Protein AF-A0A1V5WV24-F1 (afdb_monomer)

Structure (mmCIF, N/CA/C/O backbone):
data_AF-A0A1V5WV24-F1
#
_entry.id   AF-A0A1V5WV24-F1
#
loop_
_atom_site.group_PDB
_atom_site.id
_atom_site.type_symbol
_atom_site.label_atom_id
_atom_site.label_alt_id
_atom_site.label_comp_id
_atom_site.label_asym_id
_atom_site.label_entity_id
_atom_site.label_seq_id
_atom_site.pdbx_PDB_ins_code
_atom_site.Cartn_x
_atom_site.Cartn_y
_atom_site.Cartn_z
_atom_site.occupancy
_atom_site.B_iso_or_equiv
_atom_site.auth_seq_id
_atom_site.auth_comp_id
_atom_site.auth_asym_id
_atom_site.auth_atom_id
_atom_site.pdbx_PDB_model_num
ATOM 1 N N . MET A 1 1 ? -6.520 -1.311 -8.493 1.00 73.81 1 MET A N 1
ATOM 2 C CA . MET A 1 1 ? -5.313 -1.966 -7.952 1.00 73.81 1 MET A CA 1
ATOM 3 C C . MET A 1 1 ? -4.648 -2.771 -9.056 1.00 73.81 1 MET A C 1
ATOM 5 O O . MET A 1 1 ? -5.365 -3.355 -9.856 1.00 73.81 1 MET A O 1
ATOM 9 N N . ASP A 1 2 ? -3.317 -2.786 -9.113 1.00 81.38 2 ASP A N 1
ATOM 10 C CA . ASP A 1 2 ? -2.554 -3.627 -10.044 1.00 81.38 2 ASP A CA 1
ATOM 11 C C . ASP A 1 2 ? -2.752 -5.129 -9.718 1.00 81.38 2 ASP A C 1
ATOM 13 O O . ASP A 1 2 ? -2.561 -5.506 -8.555 1.00 81.38 2 ASP A O 1
ATOM 17 N N . PRO A 1 3 ? -3.123 -5.995 -10.687 1.00 83.94 3 PRO A N 1
ATOM 18 C CA . PRO A 1 3 ? -3.357 -7.423 -10.439 1.00 83.94 3 PRO A CA 1
ATOM 19 C C . PRO A 1 3 ? -2.157 -8.149 -9.819 1.00 83.94 3 PRO A C 1
ATOM 21 O O . PRO A 1 3 ? -2.330 -9.002 -8.951 1.00 83.94 3 PRO A O 1
ATOM 24 N N . ARG A 1 4 ? -0.931 -7.754 -10.184 1.00 87.81 4 ARG A N 1
ATOM 25 C CA . ARG A 1 4 ? 0.308 -8.350 -9.656 1.00 87.81 4 ARG A CA 1
ATOM 26 C C . ARG A 1 4 ? 0.427 -8.098 -8.155 1.00 87.81 4 ARG A C 1
ATOM 28 O O . ARG A 1 4 ? 0.793 -8.983 -7.381 1.00 87.81 4 ARG A O 1
ATOM 35 N N . VAL A 1 5 ? 0.070 -6.884 -7.736 1.00 86.81 5 VAL A N 1
ATOM 36 C CA . VAL A 1 5 ? 0.060 -6.469 -6.328 1.00 86.81 5 VAL A CA 1
ATOM 37 C C . VAL A 1 5 ? -1.070 -7.158 -5.567 1.00 86.81 5 VAL A C 1
ATOM 39 O O . VAL A 1 5 ? -0.853 -7.608 -4.442 1.00 86.81 5 VAL A O 1
ATOM 42 N N . GLN A 1 6 ? -2.245 -7.301 -6.185 1.00 85.81 6 GLN A N 1
ATOM 43 C CA . GLN A 1 6 ? -3.376 -8.029 -5.610 1.00 85.81 6 GLN A CA 1
ATOM 44 C C . GLN A 1 6 ? -3.018 -9.481 -5.284 1.00 85.81 6 GLN A C 1
ATOM 46 O O . GLN A 1 6 ? -3.218 -9.930 -4.155 1.00 85.81 6 GLN A O 1
ATOM 51 N N . GLU A 1 7 ? -2.454 -10.206 -6.250 1.00 86.62 7 GLU A N 1
ATOM 52 C CA . GLU A 1 7 ? -2.023 -11.592 -6.062 1.00 86.62 7 GLU A CA 1
ATOM 53 C C . GLU A 1 7 ? -0.943 -11.714 -4.985 1.00 86.62 7 GLU A C 1
ATOM 55 O O . GLU A 1 7 ? -1.017 -12.587 -4.115 1.00 86.62 7 GLU A O 1
ATOM 60 N N . GLY A 1 8 ? 0.046 -10.815 -5.006 1.00 86.31 8 GLY A N 1
ATOM 61 C CA . GLY A 1 8 ? 1.086 -10.761 -3.984 1.00 86.31 8 GLY A CA 1
ATOM 62 C C . GLY A 1 8 ? 0.508 -10.555 -2.582 1.00 86.31 8 GLY A C 1
ATOM 63 O O . GLY A 1 8 ? 0.923 -11.222 -1.632 1.00 86.31 8 GLY A O 1
ATOM 64 N N . LEU A 1 9 ? -0.477 -9.667 -2.444 1.00 86.31 9 LEU A N 1
ATOM 65 C CA . LEU A 1 9 ? -1.094 -9.361 -1.159 1.00 86.31 9 LEU A CA 1
ATOM 66 C C . LEU A 1 9 ? -1.934 -10.527 -0.626 1.00 86.31 9 LEU A C 1
ATOM 68 O O . LEU A 1 9 ? -1.894 -10.816 0.573 1.00 86.31 9 LEU A O 1
ATOM 72 N N . ILE A 1 10 ? -2.652 -11.234 -1.502 1.00 84.94 10 ILE A N 1
ATOM 73 C CA . ILE A 1 10 ? -3.373 -12.459 -1.133 1.00 84.94 10 ILE A CA 1
ATOM 74 C C . ILE A 1 10 ? -2.384 -13.475 -0.551 1.00 84.94 10 ILE A C 1
ATOM 76 O O . ILE A 1 10 ? -2.589 -13.956 0.564 1.00 84.94 10 ILE A O 1
ATOM 80 N N . LYS A 1 11 ? -1.258 -13.721 -1.234 1.00 85.81 11 LYS A N 1
ATOM 81 C CA . LYS A 1 11 ? -0.208 -14.636 -0.748 1.00 85.81 11 LYS A CA 1
ATOM 82 C C . LYS A 1 11 ? 0.375 -14.183 0.596 1.00 85.81 11 LYS A C 1
ATOM 84 O O . LYS A 1 11 ? 0.546 -14.998 1.504 1.00 85.81 11 LYS A O 1
ATOM 89 N N . LEU A 1 12 ? 0.657 -12.886 0.753 1.00 83.88 12 LEU A N 1
ATOM 90 C CA . LEU A 1 12 ? 1.189 -12.324 1.999 1.00 83.88 12 LEU A CA 1
ATOM 91 C C . LEU A 1 12 ? 0.224 -12.526 3.174 1.00 83.88 12 LEU A C 1
ATOM 93 O O . LEU A 1 12 ? 0.644 -12.892 4.271 1.00 83.88 12 LEU A O 1
ATOM 97 N N . THR A 1 13 ? -1.062 -12.274 2.951 1.00 80.88 13 THR A N 1
ATOM 98 C CA . THR A 1 13 ? -2.075 -12.271 4.015 1.00 80.88 13 THR A CA 1
ATOM 99 C C . THR A 1 13 ? -2.528 -13.675 4.388 1.00 80.88 13 THR A C 1
ATOM 101 O O . THR A 1 13 ? -2.748 -13.938 5.569 1.00 80.88 13 THR A O 1
ATOM 104 N N . GLN A 1 14 ? -2.528 -14.609 3.433 1.00 79.38 14 GLN A N 1
ATOM 105 C CA . GLN A 1 14 ? -2.613 -16.045 3.708 1.00 79.38 14 GLN A CA 1
ATOM 106 C C . GLN A 1 14 ? -1.440 -16.514 4.577 1.00 79.38 14 GLN A C 1
ATOM 108 O O . GLN A 1 14 ? -1.654 -17.136 5.614 1.00 79.38 14 GLN A O 1
ATOM 113 N N . LYS A 1 15 ? -0.197 -16.152 4.219 1.00 79.50 15 LYS A N 1
ATOM 114 C CA . LYS A 1 15 ? 1.000 -16.526 4.995 1.00 79.50 15 LYS A CA 1
ATOM 115 C C . LYS A 1 15 ? 0.982 -15.973 6.425 1.00 79.50 15 LYS A C 1
ATOM 117 O O . LYS A 1 15 ? 1.496 -16.617 7.333 1.00 79.50 15 LYS A O 1
ATOM 122 N N . LYS A 1 16 ? 0.422 -14.777 6.623 1.00 76.12 16 LYS A N 1
ATOM 123 C CA . LYS A 1 16 ? 0.315 -14.117 7.935 1.00 76.12 16 LYS A CA 1
ATOM 124 C C . LYS A 1 16 ? -0.967 -14.463 8.707 1.00 76.12 16 LYS A C 1
ATOM 126 O O . LYS A 1 16 ? -1.138 -13.950 9.807 1.00 76.12 16 LYS A O 1
ATOM 131 N N . ASN A 1 17 ? -1.837 -15.312 8.153 1.00 71.50 17 ASN A N 1
ATOM 132 C CA . ASN A 1 17 ? -3.134 -15.691 8.721 1.00 71.50 17 ASN A CA 1
ATOM 133 C C . ASN A 1 17 ? -4.023 -14.493 9.117 1.00 71.50 17 ASN A C 1
ATOM 135 O O . ASN A 1 17 ? -4.727 -14.540 10.118 1.00 71.50 17 ASN A O 1
ATOM 139 N N . CYS A 1 18 ? -3.969 -13.406 8.342 1.00 67.00 18 CYS A N 1
ATOM 140 C CA . CYS A 1 18 ? -4.715 -12.165 8.598 1.00 67.00 18 CYS A CA 1
ATOM 141 C C . CYS A 1 18 ? -5.709 -11.832 7.472 1.00 67.00 18 CYS A C 1
ATOM 143 O O . CYS A 1 18 ? -6.081 -10.677 7.255 1.00 67.00 18 CYS A O 1
ATOM 145 N N . PHE A 1 19 ? -6.109 -12.844 6.699 1.00 64.38 19 PHE A N 1
ATOM 146 C CA . PHE A 1 19 ? -7.048 -12.689 5.595 1.00 64.38 19 PHE A CA 1
ATOM 147 C C . PHE A 1 19 ? -8.426 -12.249 6.120 1.00 64.38 19 PHE A C 1
ATOM 149 O O . PHE A 1 19 ? -9.005 -12.913 6.973 1.00 64.38 19 PHE A O 1
ATOM 156 N N . GLY A 1 20 ? -8.944 -11.125 5.617 1.00 63.53 20 GLY A N 1
ATOM 157 C CA . GLY A 1 20 ? -10.235 -10.561 6.038 1.00 63.53 20 GLY A CA 1
ATOM 158 C C . GLY A 1 20 ? -10.183 -9.599 7.234 1.00 63.53 20 GLY A C 1
ATOM 159 O O . GLY A 1 20 ? -11.209 -9.025 7.583 1.00 63.53 20 GLY A O 1
ATOM 160 N N . GLU A 1 21 ? -9.011 -9.365 7.838 1.00 67.94 21 GLU A N 1
ATOM 161 C CA . GLU A 1 21 ? -8.864 -8.448 8.988 1.00 67.94 21 GLU A CA 1
ATOM 162 C C . GLU A 1 21 ? -8.543 -6.992 8.603 1.00 67.94 21 GLU A C 1
ATOM 164 O O . GLU A 1 21 ? -8.332 -6.133 9.466 1.00 67.94 21 GLU A O 1
ATOM 169 N N . TYR A 1 22 ? -8.475 -6.700 7.306 1.00 66.50 22 TYR A N 1
ATOM 170 C CA . TYR A 1 22 ? -8.054 -5.407 6.784 1.00 66.50 22 TYR A CA 1
ATOM 171 C C . TYR A 1 22 ? -8.945 -4.949 5.635 1.00 66.50 22 TYR A C 1
ATOM 173 O O . TYR A 1 22 ? -9.450 -5.760 4.857 1.00 66.50 22 TYR A O 1
ATOM 181 N N . TYR A 1 23 ? -9.058 -3.629 5.486 1.00 65.69 23 TYR A N 1
ATOM 182 C CA . TYR A 1 23 ? -9.453 -3.042 4.217 1.00 65.69 23 TYR A CA 1
ATOM 183 C C . TYR A 1 23 ? -8.245 -2.627 3.411 1.00 65.69 23 TYR A C 1
ATOM 185 O O . TYR A 1 23 ? -7.247 -2.109 3.918 1.00 65.69 23 TYR A O 1
ATOM 193 N N . LEU A 1 24 ? -8.379 -2.872 2.118 1.00 64.31 24 LEU A N 1
ATOM 194 C CA . LEU A 1 24 ? -7.370 -2.578 1.137 1.00 64.31 24 LEU A CA 1
ATOM 195 C C . LEU A 1 24 ? -7.758 -1.320 0.384 1.00 64.31 24 LEU A C 1
ATOM 197 O O . LEU A 1 24 ? -8.756 -1.298 -0.333 1.00 64.31 24 LEU A O 1
ATOM 201 N N . VAL A 1 25 ? -6.934 -0.291 0.529 1.00 59.34 25 VAL A N 1
ATOM 202 C CA . VAL A 1 25 ? -7.094 0.964 -0.190 1.00 59.34 25 VAL A CA 1
ATOM 203 C C . VAL A 1 25 ? -5.948 1.071 -1.185 1.00 59.34 25 VAL A C 1
ATOM 205 O O . VAL A 1 25 ? -4.798 1.306 -0.825 1.00 59.34 25 VAL A O 1
ATOM 208 N N . SER A 1 26 ? -6.264 0.871 -2.463 1.00 59.44 26 SER A N 1
ATOM 209 C CA . SER A 1 26 ? -5.333 1.082 -3.573 1.00 59.44 26 SER A CA 1
ATOM 210 C C . SER A 1 26 ? -5.876 2.216 -4.429 1.00 59.44 26 SER A C 1
ATOM 212 O O . SER A 1 26 ? -6.660 1.993 -5.353 1.00 59.44 26 SER A O 1
ATOM 214 N N . VAL A 1 27 ? -5.494 3.443 -4.077 1.00 57.78 27 VAL A N 1
ATOM 215 C CA . VAL A 1 27 ? -5.918 4.654 -4.780 1.00 57.78 27 VAL A CA 1
ATOM 216 C C . VAL A 1 27 ? -4.688 5.321 -5.377 1.00 57.78 27 VAL A C 1
ATOM 218 O O . VAL A 1 27 ? -3.721 5.625 -4.685 1.00 57.78 27 VAL A O 1
ATOM 221 N N . LYS A 1 28 ? -4.723 5.534 -6.690 1.00 54.00 28 LYS A N 1
ATOM 222 C CA . LYS A 1 28 ? -3.721 6.315 -7.413 1.00 54.00 28 LYS A CA 1
ATOM 223 C C . LYS A 1 28 ? -3.769 7.766 -6.918 1.00 54.00 28 LYS A C 1
ATOM 225 O O . LYS A 1 28 ? -4.822 8.386 -7.016 1.00 54.00 28 LYS A O 1
ATOM 230 N N . GLY A 1 29 ? -2.647 8.299 -6.424 1.00 55.84 29 GLY A N 1
ATOM 231 C CA . GLY A 1 29 ? -2.613 9.635 -5.817 1.00 55.84 29 GLY A CA 1
ATOM 232 C C . GLY A 1 29 ? -3.523 9.708 -4.596 1.00 55.84 29 GLY A C 1
ATOM 233 O O . GLY A 1 29 ? -4.386 10.577 -4.525 1.00 55.84 29 GLY A O 1
ATOM 234 N N . SER A 1 30 ? -3.397 8.760 -3.666 1.00 59.28 30 SER A N 1
ATOM 235 C CA . SER A 1 30 ? -4.338 8.647 -2.555 1.00 59.28 30 SER A CA 1
ATOM 236 C C . SER A 1 30 ? -4.396 9.935 -1.738 1.00 59.28 30 SER A C 1
ATOM 238 O O . SER A 1 30 ? -5.486 10.352 -1.375 1.00 59.28 30 SER A O 1
ATOM 240 N N . SER A 1 31 ? -3.283 10.653 -1.551 1.00 55.31 31 SER A N 1
ATOM 241 C CA . SER A 1 31 ? -3.293 11.939 -0.840 1.00 55.31 31 SER A CA 1
ATOM 242 C C . SER A 1 31 ? -4.056 13.036 -1.584 1.00 55.31 31 SER A C 1
ATOM 244 O O . SER A 1 31 ? -4.696 13.859 -0.936 1.00 55.31 31 SER A O 1
ATOM 246 N N . SER A 1 32 ? -4.038 13.064 -2.923 1.00 54.59 32 SER A N 1
ATOM 247 C CA . SER A 1 32 ? -4.840 14.020 -3.697 1.00 54.59 32 SER A CA 1
ATOM 248 C C . SER A 1 32 ? -6.303 13.593 -3.772 1.00 54.59 32 SER A C 1
ATOM 250 O O . SER A 1 32 ? -7.181 14.450 -3.758 1.00 54.59 32 SER A O 1
ATOM 252 N N . TYR A 1 33 ? -6.581 12.288 -3.777 1.00 61.19 33 TYR A N 1
ATOM 253 C CA . TYR A 1 33 ? -7.930 11.753 -3.616 1.00 61.19 33 TYR A CA 1
ATOM 254 C C . TYR A 1 33 ? -8.532 12.182 -2.273 1.00 61.19 33 TYR A C 1
ATOM 256 O O . TYR A 1 33 ? -9.613 12.754 -2.292 1.00 61.19 33 TYR A O 1
ATOM 264 N N . PHE A 1 34 ? -7.777 12.007 -1.177 1.00 58.75 34 PHE A N 1
ATOM 265 C CA . PHE A 1 34 ? -8.116 12.404 0.196 1.00 58.75 34 PHE A CA 1
ATOM 266 C C . PHE A 1 34 ? -8.093 13.922 0.459 1.00 58.75 34 PHE A C 1
ATOM 268 O O . PHE A 1 34 ? -8.627 14.371 1.462 1.00 58.75 34 PHE A O 1
ATOM 275 N N . ARG A 1 35 ? -7.404 14.733 -0.357 1.00 55.19 35 ARG A N 1
ATOM 276 C CA . ARG A 1 35 ? -7.410 16.207 -0.212 1.00 55.19 35 ARG A CA 1
ATOM 277 C C . ARG A 1 35 ? -8.568 16.870 -0.938 1.00 55.19 35 ARG A C 1
ATOM 279 O O . ARG A 1 35 ? -8.906 18.003 -0.614 1.00 55.19 35 ARG A O 1
ATOM 286 N N . ASN A 1 36 ? -9.116 16.213 -1.955 1.00 56.34 36 ASN A N 1
ATOM 287 C CA . ASN A 1 36 ? -10.106 16.807 -2.848 1.00 56.34 36 ASN A CA 1
ATOM 288 C C . ASN A 1 36 ? -11.553 16.477 -2.448 1.00 56.34 36 ASN A C 1
ATOM 290 O O . ASN A 1 36 ? -12.453 16.720 -3.253 1.00 56.34 36 ASN A O 1
ATOM 294 N N . GLY A 1 37 ? -11.792 15.916 -1.257 1.00 53.16 37 GLY A N 1
ATOM 295 C CA . GLY A 1 37 ? -13.141 15.615 -0.774 1.00 53.16 37 GLY A CA 1
ATOM 296 C C . GLY A 1 37 ? -13.817 14.467 -1.524 1.00 53.16 37 GLY A C 1
ATOM 297 O O . GLY A 1 37 ? -15.032 14.324 -1.456 1.00 53.16 37 GLY A O 1
ATOM 298 N N . ARG A 1 38 ? -13.061 13.659 -2.283 1.00 57.78 38 ARG A N 1
ATOM 299 C CA . ARG A 1 38 ? -13.600 12.485 -3.003 1.00 57.78 38 ARG A CA 1
ATOM 300 C C . ARG A 1 38 ? -13.557 11.222 -2.148 1.00 57.78 38 ARG A C 1
ATOM 302 O O . ARG A 1 38 ? -13.944 10.143 -2.586 1.00 57.78 38 ARG A O 1
ATOM 309 N N . GLU A 1 39 ? -13.066 11.356 -0.926 1.00 63.81 39 GLU A N 1
ATOM 310 C CA . GLU A 1 39 ? -12.908 10.290 0.041 1.00 63.81 39 GLU A CA 1
ATOM 311 C C . GLU A 1 39 ? -14.191 9.877 0.765 1.00 63.81 39 GLU A C 1
ATOM 313 O O . GLU A 1 39 ? -14.136 8.879 1.476 1.00 63.81 39 GLU A O 1
ATOM 318 N N . GLU A 1 40 ? -15.329 10.559 0.573 1.00 65.75 40 GLU A N 1
ATOM 319 C CA . GLU A 1 40 ? -16.580 10.240 1.283 1.00 65.75 40 GLU A CA 1
ATOM 320 C C . GLU A 1 40 ? -16.943 8.754 1.190 1.00 65.75 40 GLU A C 1
ATOM 322 O O . GLU A 1 40 ? -17.161 8.128 2.221 1.00 65.75 40 GLU A O 1
ATOM 327 N N . ASP A 1 41 ? -16.897 8.141 0.005 1.00 63.25 41 ASP A N 1
ATOM 328 C CA . ASP A 1 41 ? -17.218 6.715 -0.155 1.00 63.25 41 ASP A CA 1
ATOM 329 C C . ASP A 1 41 ? -16.227 5.795 0.572 1.00 63.25 41 ASP A C 1
ATOM 331 O O . ASP A 1 41 ? -16.609 4.786 1.166 1.00 63.25 41 ASP A O 1
ATOM 335 N N . LEU A 1 42 ? -14.942 6.152 0.571 1.00 66.50 42 LEU A N 1
ATOM 336 C CA . LEU A 1 42 ? -13.890 5.356 1.198 1.00 66.50 42 LEU A CA 1
ATOM 337 C C . LEU A 1 42 ? -13.920 5.486 2.725 1.00 66.50 42 LEU A C 1
ATOM 339 O O . LEU A 1 42 ? -13.774 4.496 3.441 1.00 66.50 42 LEU A O 1
ATOM 343 N N . LEU A 1 43 ? -14.124 6.702 3.227 1.00 67.44 43 LEU A N 1
ATOM 344 C CA . LEU A 1 43 ? -14.286 6.985 4.647 1.00 67.44 43 LEU A CA 1
ATOM 345 C C . LEU A 1 43 ? -15.588 6.385 5.172 1.00 67.44 43 LEU A C 1
ATOM 347 O O . LEU A 1 43 ? -15.588 5.827 6.266 1.00 67.44 43 LEU A O 1
ATOM 351 N N . ASN A 1 44 ? -16.664 6.425 4.382 1.00 68.88 44 ASN A N 1
ATOM 352 C CA . ASN A 1 44 ? -17.919 5.751 4.698 1.00 68.88 44 ASN A CA 1
ATOM 353 C C . ASN A 1 44 ? -17.736 4.232 4.722 1.00 68.88 44 ASN A C 1
ATOM 355 O O . ASN A 1 44 ? -18.224 3.577 5.635 1.00 68.88 44 ASN A O 1
ATOM 359 N N . MET A 1 45 ? -16.978 3.646 3.792 1.00 65.75 45 MET A N 1
ATOM 360 C CA . MET A 1 45 ? -16.642 2.221 3.872 1.00 65.75 45 MET A CA 1
ATOM 361 C C . MET A 1 45 ? -15.854 1.893 5.143 1.00 65.75 45 MET A C 1
ATOM 363 O O . MET A 1 45 ? -16.190 0.932 5.833 1.00 65.75 45 MET A O 1
ATOM 367 N N . ILE A 1 46 ? -14.838 2.693 5.483 1.00 67.94 46 ILE A N 1
ATOM 368 C CA . ILE A 1 46 ? -14.055 2.503 6.709 1.00 67.94 46 ILE A CA 1
ATOM 369 C C . ILE A 1 46 ? -14.960 2.608 7.944 1.00 67.94 46 ILE A C 1
ATOM 371 O O . ILE A 1 46 ? -14.903 1.721 8.792 1.00 67.94 46 ILE A O 1
ATOM 375 N N . SER A 1 47 ? -15.825 3.624 8.027 1.00 66.00 47 SER A N 1
ATOM 376 C CA . SER A 1 47 ? -16.702 3.858 9.182 1.00 66.00 47 SER A CA 1
ATOM 377 C C . SER A 1 47 ? -17.793 2.796 9.343 1.00 66.00 47 SER A C 1
ATOM 379 O O . SER A 1 47 ? -18.096 2.393 10.466 1.00 66.00 47 SER A O 1
ATOM 381 N N . LEU A 1 48 ? -18.361 2.306 8.236 1.00 63.78 48 LEU A N 1
ATOM 382 C CA . LEU A 1 48 ? -19.392 1.261 8.235 1.00 63.78 48 LEU A CA 1
ATOM 383 C C . LEU A 1 48 ? -18.829 -0.121 8.562 1.00 63.78 48 LEU A C 1
ATOM 385 O O . LEU A 1 48 ? -19.556 -1.030 8.969 1.00 63.78 48 LEU A O 1
ATOM 389 N N . SER A 1 49 ? -17.528 -0.292 8.396 1.00 62.34 49 SER A N 1
ATOM 390 C CA . SER A 1 49 ? -16.861 -1.539 8.704 1.00 62.34 49 SER A CA 1
ATOM 391 C C . SER A 1 49 ? -16.277 -1.537 10.104 1.00 62.34 49 SER A C 1
ATOM 393 O O . SER A 1 49 ? -15.709 -0.560 10.577 1.00 62.34 49 SER A O 1
ATOM 395 N N . LYS A 1 50 ? -16.299 -2.689 10.770 1.00 67.56 50 LYS A N 1
ATOM 396 C CA . LYS A 1 50 ? -15.552 -2.885 12.023 1.00 67.56 50 LYS A CA 1
ATOM 397 C C . LYS A 1 50 ? -14.041 -3.035 11.780 1.00 67.56 50 LYS A C 1
ATOM 399 O O . LYS A 1 50 ? -13.356 -3.698 12.562 1.00 67.56 50 LYS A O 1
ATOM 404 N N . VAL A 1 51 ? -13.522 -2.502 10.673 1.00 71.00 51 VAL A N 1
ATOM 405 C CA . VAL A 1 51 ? -12.136 -2.701 10.266 1.00 71.00 51 VAL A CA 1
ATOM 406 C C . VAL A 1 51 ? -11.220 -1.899 11.169 1.00 71.00 51 VAL A C 1
ATOM 408 O O . VAL A 1 51 ? -11.369 -0.699 11.367 1.00 71.00 51 VAL A O 1
ATOM 411 N N . LYS A 1 52 ? -10.234 -2.603 11.719 1.00 78.44 52 LYS A N 1
ATOM 412 C CA . LYS A 1 52 ? -9.227 -2.024 12.608 1.00 78.44 52 LYS A CA 1
ATOM 413 C C . LYS A 1 52 ? -7.960 -1.618 11.866 1.00 78.44 52 LYS A C 1
ATOM 415 O O . LYS A 1 52 ? -7.140 -0.918 12.449 1.00 78.44 52 LYS A O 1
ATOM 420 N N . THR A 1 53 ? -7.796 -2.058 10.615 1.00 82.19 53 THR A N 1
ATOM 421 C CA . THR A 1 53 ? -6.561 -1.886 9.847 1.00 82.19 53 THR A CA 1
ATOM 422 C C . THR A 1 53 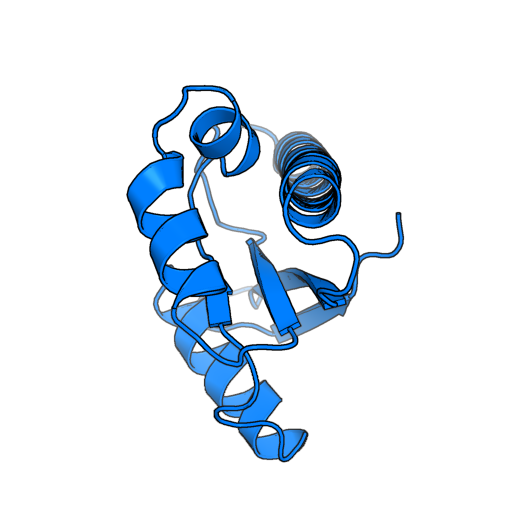? -6.826 -1.462 8.405 1.00 82.19 53 THR A C 1
ATOM 424 O O . THR A 1 53 ? -7.529 -2.153 7.669 1.00 82.19 53 THR A O 1
ATOM 427 N N . VAL A 1 54 ? -6.190 -0.374 7.979 1.00 82.75 54 VAL A N 1
ATOM 428 C CA . VAL A 1 54 ? -6.129 0.074 6.584 1.00 82.75 54 VAL A CA 1
ATOM 429 C C . VAL A 1 54 ? -4.741 -0.204 6.022 1.00 82.75 54 VAL A C 1
ATOM 431 O O . VAL A 1 54 ? -3.734 0.185 6.618 1.00 82.75 54 VAL A O 1
ATOM 434 N N . LEU A 1 55 ? -4.688 -0.863 4.865 1.00 83.44 55 LEU A N 1
ATOM 435 C CA . LEU A 1 55 ? -3.460 -1.032 4.091 1.00 83.44 55 LEU A CA 1
ATOM 436 C C . LEU A 1 55 ? -3.398 0.016 2.978 1.00 83.44 55 LEU A C 1
ATOM 438 O O . LEU A 1 55 ? -4.308 0.083 2.150 1.00 83.44 55 LEU A O 1
ATOM 442 N N . ILE A 1 56 ? -2.306 0.778 2.936 1.00 86.00 56 ILE A N 1
ATOM 443 C CA . ILE A 1 56 ? -1.965 1.693 1.840 1.00 86.00 56 ILE A CA 1
ATOM 444 C C . ILE A 1 56 ? -0.800 1.070 1.082 1.00 86.00 56 ILE A C 1
ATOM 446 O O . ILE A 1 56 ? 0.231 0.780 1.689 1.00 86.00 56 ILE A O 1
ATOM 450 N N . ILE A 1 57 ? -0.961 0.840 -0.223 1.00 86.44 57 ILE A N 1
ATOM 451 C CA . ILE A 1 57 ? 0.032 0.112 -1.020 1.00 86.44 57 ILE A CA 1
ATOM 452 C C . ILE A 1 57 ? 0.385 0.867 -2.296 1.00 86.44 57 ILE A C 1
ATOM 454 O O . ILE A 1 57 ? -0.494 1.213 -3.084 1.00 86.44 57 ILE A O 1
ATOM 458 N N . HIS A 1 58 ? 1.688 1.031 -2.512 1.00 90.12 58 HIS A N 1
ATOM 459 C CA . HIS A 1 58 ? 2.304 1.555 -3.733 1.00 90.12 58 HIS A CA 1
ATOM 460 C C . HIS A 1 58 ? 3.348 0.562 -4.263 1.00 90.12 58 HIS A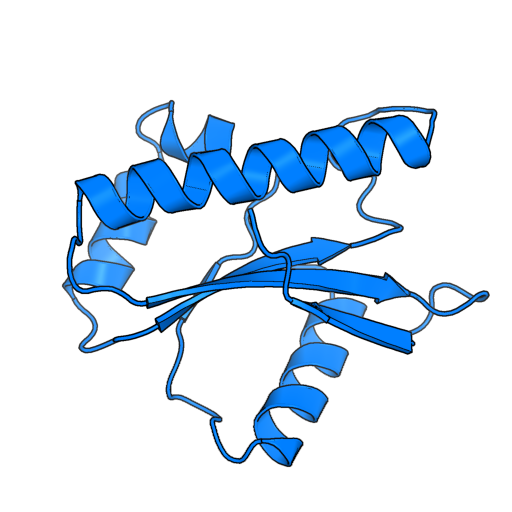 C 1
ATOM 462 O O . HIS A 1 58 ? 3.764 -0.336 -3.527 1.00 90.12 58 HIS A O 1
ATOM 468 N N . HIS A 1 59 ? 3.746 0.668 -5.536 1.00 89.38 59 HIS A N 1
ATOM 469 C CA . HIS A 1 59 ? 4.633 -0.322 -6.164 1.00 89.38 59 HIS A CA 1
ATOM 470 C C . HIS A 1 59 ? 5.614 0.259 -7.189 1.00 89.38 59 HIS A C 1
ATOM 472 O O . HIS A 1 59 ? 5.385 1.318 -7.776 1.00 89.38 59 HIS A O 1
ATOM 478 N N . SER A 1 60 ? 6.705 -0.470 -7.450 1.00 87.25 60 SER A N 1
ATOM 479 C CA . SER A 1 60 ? 7.840 0.016 -8.255 1.00 87.25 60 SER A CA 1
ATOM 480 C C . SER A 1 60 ? 7.567 0.243 -9.749 1.00 87.25 60 SER A C 1
ATOM 482 O O . SER A 1 60 ? 8.378 0.863 -10.432 1.00 87.25 60 SER A O 1
ATOM 484 N N . ASP A 1 61 ? 6.413 -0.192 -10.259 1.00 84.88 61 ASP A N 1
ATOM 485 C CA . ASP A 1 61 ? 5.985 -0.017 -11.658 1.00 84.88 61 ASP A CA 1
ATOM 486 C C . ASP A 1 61 ? 4.608 0.658 -11.753 1.00 84.88 61 ASP A C 1
ATOM 488 O O . ASP A 1 61 ? 3.814 0.348 -12.638 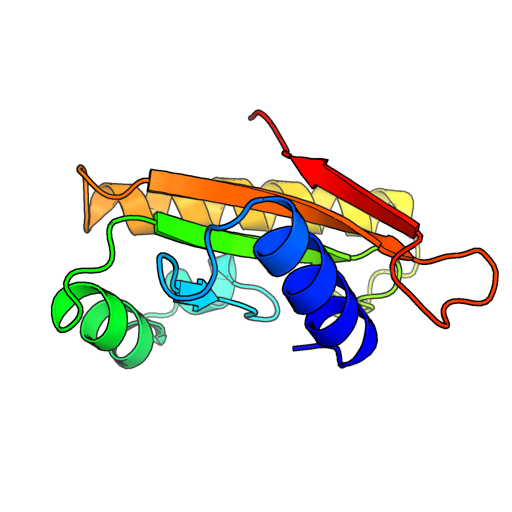1.00 84.88 61 ASP A O 1
ATOM 492 N N . CYS A 1 62 ? 4.286 1.542 -10.803 1.00 79.44 62 CYS A N 1
ATOM 493 C CA . CYS A 1 62 ? 2.966 2.170 -10.733 1.00 79.44 62 CYS A CA 1
ATOM 494 C C . CYS A 1 62 ? 2.690 3.105 -11.919 1.00 79.44 62 CYS A C 1
ATOM 496 O O . CYS A 1 62 ? 1.572 3.120 -12.436 1.00 79.44 62 CYS A O 1
ATOM 498 N N . LYS A 1 63 ? 3.696 3.882 -12.360 1.00 77.69 63 LYS A N 1
ATOM 499 C CA . LYS A 1 63 ? 3.588 4.897 -13.433 1.00 77.69 63 LYS A CA 1
ATOM 500 C C . LYS A 1 63 ? 2.418 5.866 -13.234 1.00 77.69 63 LYS A C 1
ATOM 502 O O . LYS A 1 63 ? 1.928 6.499 -14.169 1.00 77.69 63 LYS A O 1
ATOM 507 N N . ALA A 1 64 ? 1.927 5.970 -12.005 1.00 70.88 64 ALA A N 1
ATOM 508 C CA . ALA A 1 64 ? 0.735 6.720 -11.671 1.00 70.88 64 ALA A CA 1
ATOM 509 C C . ALA A 1 64 ? 0.982 8.225 -11.801 1.00 70.88 64 ALA A C 1
ATOM 511 O O . ALA A 1 6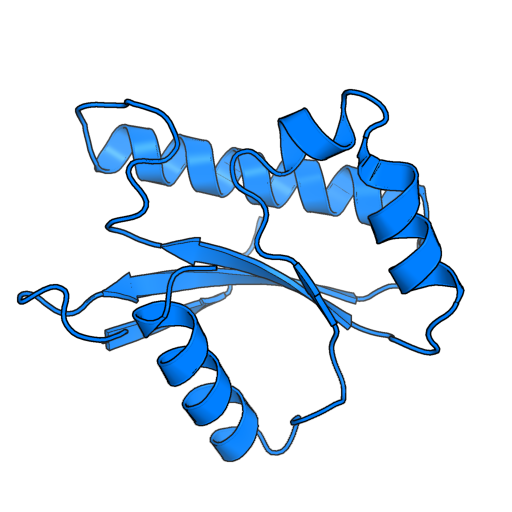4 ? 0.077 8.967 -12.181 1.00 70.88 64 ALA A O 1
ATOM 512 N N . TYR A 1 65 ? 2.198 8.668 -11.511 1.00 69.56 65 TYR A N 1
ATOM 513 C CA . TYR A 1 65 ? 2.500 10.085 -11.344 1.00 69.56 65 TYR A CA 1
ATOM 514 C C . TYR A 1 65 ? 3.058 10.734 -12.616 1.00 69.56 65 TYR A C 1
ATOM 516 O O . TYR A 1 65 ? 3.421 11.901 -12.573 1.00 69.56 65 TYR A O 1
ATOM 524 N N . ASP A 1 66 ? 3.135 9.991 -13.729 1.00 75.06 66 ASP A N 1
ATOM 525 C CA . ASP A 1 66 ? 3.758 10.433 -14.991 1.00 75.06 66 ASP A CA 1
ATOM 526 C C . ASP A 1 66 ? 5.201 10.959 -14.800 1.00 75.06 66 ASP A C 1
ATOM 528 O O . ASP A 1 66 ? 5.706 11.827 -15.512 1.00 75.06 66 ASP A O 1
ATOM 532 N N . ILE A 1 67 ? 5.893 10.426 -13.786 1.00 77.38 67 ILE A N 1
ATOM 533 C CA . ILE A 1 67 ? 7.272 10.778 -13.450 1.00 77.38 67 ILE A CA 1
ATOM 534 C C . ILE A 1 67 ? 8.204 9.814 -14.183 1.00 77.38 67 ILE A C 1
ATOM 536 O O . ILE A 1 67 ? 8.188 8.610 -13.949 1.00 77.38 67 ILE A O 1
ATOM 540 N N . LYS A 1 68 ? 9.081 10.352 -15.037 1.00 76.81 68 LYS A N 1
ATOM 541 C CA . LYS A 1 68 ? 10.038 9.554 -15.829 1.00 76.81 68 LYS A CA 1
ATOM 542 C C . LYS A 1 68 ? 11.152 8.892 -15.007 1.00 76.81 68 LYS A C 1
ATOM 544 O O . LYS A 1 68 ? 11.822 7.996 -15.510 1.00 76.81 68 LYS A O 1
ATOM 549 N N . TYR A 1 69 ? 11.375 9.337 -13.770 1.00 82.62 69 TYR A N 1
ATOM 550 C CA . TYR A 1 69 ? 12.473 8.883 -12.914 1.00 82.62 69 TYR A CA 1
ATOM 551 C C . TYR A 1 69 ? 11.958 7.992 -11.771 1.00 82.62 69 TYR A C 1
ATOM 553 O O . TYR A 1 69 ? 11.356 8.520 -10.832 1.00 82.62 69 TYR A O 1
ATOM 561 N N . PRO A 1 70 ? 12.249 6.676 -11.773 1.00 82.12 70 PRO A N 1
ATOM 562 C CA . PRO A 1 70 ? 11.713 5.734 -10.781 1.00 82.12 70 PRO A CA 1
ATOM 563 C C . PRO A 1 70 ? 12.037 6.094 -9.326 1.00 82.12 70 PRO A C 1
ATOM 565 O O . PRO A 1 70 ? 11.219 5.913 -8.429 1.00 82.12 70 PRO A O 1
ATOM 568 N N . THR A 1 71 ? 13.224 6.647 -9.072 1.00 85.94 71 THR A N 1
A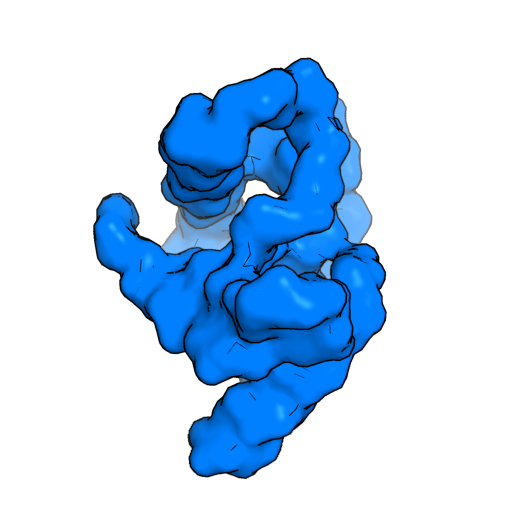TOM 569 C CA . THR A 1 71 ? 13.644 7.069 -7.726 1.00 85.94 71 THR A CA 1
ATOM 570 C C . THR A 1 71 ? 12.849 8.266 -7.215 1.00 85.94 71 THR A C 1
ATOM 572 O O . THR A 1 71 ? 12.540 8.334 -6.025 1.00 85.94 71 THR A O 1
ATOM 575 N N . ILE A 1 72 ? 12.506 9.203 -8.100 1.00 86.00 72 ILE A N 1
ATOM 576 C CA . ILE A 1 72 ? 11.655 10.350 -7.773 1.00 86.00 72 ILE A CA 1
ATOM 577 C C . ILE A 1 72 ? 10.223 9.861 -7.569 1.00 86.00 72 ILE A C 1
ATOM 579 O O . ILE A 1 72 ? 9.612 10.198 -6.560 1.00 86.00 72 ILE A O 1
ATOM 583 N N . GLU A 1 73 ? 9.725 8.996 -8.455 1.00 85.75 73 GLU A N 1
ATOM 584 C CA . GLU A 1 73 ? 8.377 8.442 -8.344 1.00 85.75 73 GLU A CA 1
ATOM 585 C C . GLU A 1 73 ? 8.184 7.671 -7.031 1.00 85.75 73 GLU A C 1
ATOM 587 O O . GLU A 1 73 ? 7.201 7.893 -6.329 1.00 85.75 73 GLU A O 1
ATOM 592 N N . LYS A 1 74 ? 9.155 6.836 -6.636 1.00 89.25 74 LYS A N 1
ATOM 593 C CA . LYS A 1 74 ? 9.133 6.128 -5.349 1.00 89.25 74 LYS A CA 1
ATOM 594 C C . LYS A 1 74 ? 9.067 7.092 -4.164 1.00 89.25 74 LYS A C 1
ATOM 596 O O . LYS A 1 74 ? 8.290 6.861 -3.241 1.00 89.25 74 LYS A O 1
ATOM 601 N N . LYS A 1 75 ? 9.849 8.178 -4.176 1.00 89.94 75 LYS A N 1
ATOM 602 C CA . LYS A 1 75 ? 9.789 9.202 -3.116 1.00 89.94 75 LYS A CA 1
ATOM 603 C C . LYS A 1 75 ? 8.409 9.851 -3.054 1.00 89.94 75 LYS A C 1
ATOM 605 O O . LYS A 1 75 ? 7.842 9.934 -1.971 1.00 89.94 75 LYS A O 1
ATOM 610 N N . THR A 1 76 ? 7.851 10.239 -4.200 1.00 88.06 76 THR A N 1
ATOM 611 C CA . THR A 1 76 ? 6.502 10.813 -4.290 1.00 88.06 76 THR A CA 1
ATOM 612 C C . THR A 1 76 ? 5.444 9.848 -3.760 1.00 88.06 76 THR A C 1
ATOM 614 O O . THR A 1 76 ? 4.616 10.251 -2.948 1.00 88.06 76 THR A O 1
ATOM 617 N N . GLN A 1 77 ? 5.508 8.572 -4.144 1.00 88.62 77 GLN A N 1
ATOM 618 C CA . GLN A 1 77 ? 4.622 7.520 -3.643 1.00 88.62 77 GLN A CA 1
ATOM 619 C C . GLN A 1 77 ? 4.740 7.350 -2.122 1.00 88.62 77 GLN A C 1
ATOM 621 O O . GLN A 1 77 ? 3.732 7.251 -1.432 1.00 88.62 77 GLN A O 1
ATOM 626 N N . ILE A 1 78 ? 5.953 7.363 -1.562 1.00 89.94 78 ILE A N 1
ATOM 627 C CA . ILE A 1 78 ? 6.153 7.270 -0.108 1.00 89.94 78 ILE A CA 1
ATOM 628 C C . ILE A 1 78 ? 5.557 8.481 0.617 1.00 89.94 78 ILE A C 1
ATOM 630 O O . ILE A 1 78 ? 4.851 8.306 1.610 1.00 89.94 78 ILE A O 1
ATOM 634 N N . THR A 1 79 ? 5.790 9.695 0.114 1.00 89.62 79 THR A N 1
ATOM 635 C CA . THR A 1 79 ? 5.175 10.909 0.667 1.00 89.62 79 THR A CA 1
ATOM 636 C C . THR A 1 79 ? 3.649 10.829 0.617 1.00 89.62 79 THR A C 1
ATOM 638 O O . THR A 1 79 ? 2.991 11.133 1.606 1.00 89.62 79 THR A O 1
ATOM 641 N N . ASP A 1 80 ? 3.088 10.349 -0.493 1.00 86.88 80 ASP A N 1
ATOM 642 C CA . ASP A 1 80 ? 1.650 10.134 -0.670 1.00 86.88 80 ASP A CA 1
ATOM 643 C C . ASP A 1 80 ? 1.075 9.159 0.373 1.00 86.88 80 ASP A C 1
ATOM 645 O O . ASP A 1 80 ? 0.027 9.441 0.961 1.00 86.88 80 ASP A O 1
ATOM 649 N N . MET A 1 81 ? 1.782 8.061 0.680 1.00 88.44 81 MET A N 1
ATOM 650 C CA . MET A 1 81 ? 1.372 7.119 1.733 1.00 88.44 81 MET A CA 1
ATOM 651 C C . MET A 1 81 ? 1.358 7.763 3.121 1.00 88.44 81 MET A C 1
ATOM 653 O O . MET A 1 81 ? 0.420 7.544 3.886 1.00 88.44 81 MET A O 1
ATOM 657 N N . ILE A 1 82 ? 2.388 8.548 3.450 1.00 90.62 82 ILE A N 1
ATOM 658 C CA . ILE A 1 82 ? 2.512 9.221 4.752 1.00 90.62 82 ILE A CA 1
ATOM 659 C C . ILE A 1 82 ? 1.398 10.259 4.929 1.00 90.62 82 ILE A C 1
ATOM 661 O O . ILE A 1 82 ? 0.760 10.321 5.978 1.00 90.62 82 ILE A O 1
ATOM 665 N N . GLU A 1 83 ? 1.127 11.061 3.902 1.00 88.00 83 GLU A N 1
ATOM 666 C CA . GLU A 1 83 ? 0.059 12.063 3.950 1.00 88.00 83 GLU A CA 1
ATOM 667 C C . GLU A 1 83 ? -1.326 11.413 4.053 1.00 88.00 83 GLU A C 1
ATOM 669 O O . GLU A 1 83 ? -2.164 11.854 4.836 1.00 88.00 83 GLU A O 1
ATOM 674 N N . SER A 1 84 ? -1.545 10.316 3.327 1.00 85.12 84 SER A N 1
ATOM 675 C CA . SER A 1 84 ? -2.793 9.551 3.398 1.00 85.12 84 SER A CA 1
ATOM 676 C C . SER A 1 84 ? -3.032 8.973 4.795 1.00 85.12 84 SER A C 1
ATOM 678 O O . SER A 1 84 ? -4.145 9.049 5.311 1.00 85.12 84 SER A O 1
ATOM 680 N N . GLU A 1 85 ? -1.991 8.451 5.451 1.00 88.62 85 GLU A N 1
ATOM 681 C CA . GLU A 1 85 ? -2.083 7.992 6.840 1.00 88.62 85 GLU A CA 1
ATOM 682 C C . GLU A 1 85 ? -2.511 9.112 7.792 1.00 88.62 85 GLU A C 1
ATOM 684 O O . GLU A 1 85 ? -3.377 8.882 8.638 1.00 88.62 85 GLU A O 1
ATOM 689 N N . LYS A 1 86 ? -1.929 10.312 7.664 1.00 89.00 86 LYS A N 1
ATOM 690 C CA . LYS A 1 86 ? -2.290 11.456 8.516 1.00 89.00 86 LYS A CA 1
ATOM 691 C C . LYS A 1 8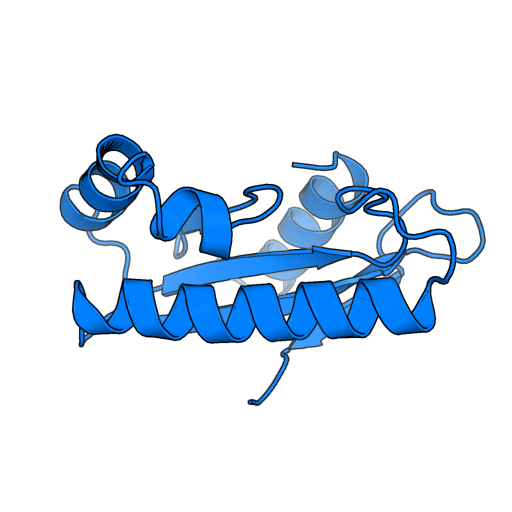6 ? -3.769 11.804 8.381 1.00 89.00 86 LYS A C 1
ATOM 693 O O . LYS A 1 86 ? -4.427 12.016 9.395 1.00 89.00 86 LYS A O 1
ATOM 698 N N . ILE A 1 87 ? -4.290 11.824 7.154 1.00 84.69 87 ILE A N 1
ATOM 699 C CA . ILE A 1 87 ? -5.703 12.128 6.893 1.00 84.69 87 ILE A CA 1
ATOM 700 C C . ILE A 1 87 ? -6.597 11.044 7.505 1.00 84.69 87 ILE A C 1
ATOM 702 O O . ILE A 1 87 ? -7.500 11.354 8.279 1.00 84.69 87 ILE A O 1
ATOM 706 N N . ILE A 1 88 ? -6.293 9.768 7.243 1.00 82.62 88 ILE A N 1
ATOM 707 C CA . ILE A 1 88 ? -7.053 8.631 7.780 1.00 82.62 88 ILE A CA 1
ATOM 708 C C . ILE A 1 88 ? -7.070 8.651 9.313 1.00 82.62 88 ILE A C 1
ATOM 710 O O . ILE A 1 88 ? -8.133 8.508 9.910 1.00 82.62 88 ILE A O 1
ATOM 714 N N . LYS A 1 89 ? -5.918 8.856 9.962 1.00 87.00 89 LYS A N 1
ATOM 715 C CA . LYS A 1 89 ? -5.820 8.912 11.430 1.00 87.00 89 LYS A CA 1
ATOM 716 C C . LYS A 1 89 ? -6.463 10.161 12.027 1.00 87.00 89 LYS A C 1
ATOM 718 O O . LYS A 1 89 ? -6.958 10.093 13.146 1.00 87.00 89 LYS A O 1
ATOM 723 N N . GLY A 1 90 ? -6.481 11.280 11.303 1.00 86.44 90 GLY A N 1
ATOM 724 C CA . GLY A 1 90 ? -7.204 12.481 11.724 1.00 86.44 90 GLY A CA 1
ATOM 725 C C . GLY A 1 90 ? -8.711 12.242 11.853 1.00 86.44 90 GLY A C 1
ATOM 726 O O . GLY A 1 90 ? -9.349 12.815 12.731 1.00 86.44 90 GLY A O 1
ATOM 727 N N . ILE A 1 91 ? -9.261 11.356 11.019 1.00 82.88 91 ILE A N 1
ATOM 728 C CA . ILE A 1 91 ? -10.691 11.020 10.983 1.00 82.88 91 ILE A CA 1
ATOM 729 C C . ILE A 1 91 ? -10.999 9.808 11.874 1.00 82.88 91 ILE A C 1
ATOM 731 O O . ILE A 1 91 ? -11.997 9.790 12.591 1.00 82.88 91 ILE A O 1
ATOM 735 N N . PHE A 1 92 ? -10.115 8.808 11.876 1.00 85.44 92 PHE A N 1
ATOM 736 C CA . PHE A 1 92 ? -10.236 7.573 12.649 1.00 85.44 92 PHE A CA 1
ATOM 737 C C . PHE A 1 92 ? -8.997 7.366 13.539 1.00 85.44 92 PHE A C 1
ATOM 739 O O . PHE A 1 92 ? -8.127 6.559 13.209 1.00 85.44 92 PHE A O 1
ATOM 746 N N . PRO A 1 93 ? -8.901 8.032 14.704 1.00 85.69 93 PRO A N 1
ATOM 747 C CA . PRO A 1 93 ? -7.686 8.023 15.531 1.00 85.69 93 PRO A CA 1
ATOM 748 C C . PRO A 1 93 ? -7.232 6.634 15.993 1.00 85.69 93 PRO A C 1
ATOM 750 O O . PRO A 1 93 ? -6.046 6.402 16.212 1.00 85.69 93 PRO A O 1
ATOM 753 N N . ASN A 1 94 ? -8.178 5.701 16.124 1.00 85.38 94 ASN A N 1
ATOM 754 C CA . ASN A 1 94 ? -7.932 4.344 16.609 1.00 85.38 94 ASN A CA 1
ATOM 755 C C . ASN A 1 94 ? -7.638 3.333 15.491 1.00 85.38 94 ASN A C 1
ATOM 757 O O . ASN A 1 94 ? -7.436 2.152 15.781 1.00 85.38 94 ASN A O 1
ATOM 761 N N . ILE A 1 95 ? -7.649 3.753 14.222 1.00 85.81 95 ILE A N 1
ATOM 762 C CA . ILE A 1 95 ? -7.385 2.840 13.114 1.00 85.81 95 ILE A CA 1
ATOM 763 C C . ILE A 1 95 ? -5.884 2.605 12.965 1.00 85.81 95 ILE A C 1
ATOM 765 O O . ILE A 1 95 ? -5.061 3.525 12.987 1.00 85.81 95 ILE A O 1
ATOM 769 N N . ARG A 1 96 ? -5.507 1.343 12.784 1.00 86.75 96 ARG A N 1
ATOM 770 C CA . ARG A 1 96 ? -4.150 0.986 12.394 1.00 86.75 96 ARG A CA 1
ATOM 771 C C . ARG A 1 96 ? -3.991 1.274 10.907 1.00 86.75 96 ARG A C 1
ATOM 773 O O . ARG A 1 96 ? -4.784 0.810 10.097 1.00 86.75 96 ARG A O 1
ATOM 780 N N . VAL A 1 97 ? -2.940 1.989 10.536 1.00 86.75 97 VAL A N 1
ATOM 781 C CA . VAL A 1 97 ? -2.570 2.185 9.132 1.00 86.75 97 VAL A CA 1
ATOM 782 C C . VAL A 1 97 ? -1.242 1.484 8.897 1.00 86.75 97 VAL A C 1
ATOM 784 O O . VAL A 1 97 ? -0.302 1.678 9.663 1.00 86.75 97 VAL A O 1
ATOM 787 N N . ILE A 1 98 ? -1.174 0.644 7.867 1.00 88.12 98 ILE A N 1
ATOM 788 C CA . ILE A 1 98 ? 0.053 -0.035 7.446 1.00 88.12 98 ILE A CA 1
ATOM 789 C C . ILE A 1 98 ? 0.360 0.414 6.021 1.00 88.12 98 ILE A C 1
ATOM 791 O O . ILE A 1 98 ? -0.463 0.267 5.117 1.00 88.12 98 ILE A O 1
ATOM 795 N N . LYS A 1 99 ? 1.559 0.958 5.828 1.00 90.25 99 LYS A N 1
ATOM 796 C CA . LYS A 1 99 ? 2.063 1.422 4.535 1.00 90.25 99 LYS A CA 1
ATOM 797 C C . LYS A 1 99 ? 2.956 0.331 3.958 1.00 90.25 99 LYS A C 1
ATOM 799 O O . LYS A 1 99 ? 3.953 -0.016 4.586 1.00 90.25 99 LYS A O 1
ATOM 804 N N . LEU A 1 100 ? 2.616 -0.220 2.799 1.00 90.38 100 LEU A N 1
ATOM 805 C CA . LEU A 1 100 ? 3.397 -1.268 2.146 1.00 90.38 100 LEU A CA 1
ATOM 806 C C . LEU A 1 100 ? 3.937 -0.779 0.804 1.00 90.38 100 LEU A C 1
ATOM 808 O O . LEU A 1 100 ? 3.193 -0.352 -0.075 1.00 90.38 100 LEU A O 1
ATOM 812 N N . TRP A 1 101 ? 5.244 -0.910 0.628 1.00 91.75 101 TRP A N 1
ATOM 813 C CA . TRP A 1 101 ? 5.892 -0.825 -0.670 1.00 91.75 101 TRP A CA 1
ATOM 814 C C . TRP A 1 101 ? 5.983 -2.220 -1.284 1.00 91.75 101 TRP A C 1
ATOM 816 O O . TRP A 1 101 ? 6.582 -3.115 -0.686 1.00 91.75 101 TRP A O 1
ATOM 826 N N . ALA A 1 102 ? 5.405 -2.404 -2.467 1.00 91.94 102 ALA A N 1
ATOM 827 C CA . ALA A 1 102 ? 5.522 -3.632 -3.240 1.00 91.94 102 ALA A CA 1
ATOM 828 C C . ALA A 1 102 ? 6.612 -3.482 -4.311 1.00 91.94 102 ALA A C 1
ATOM 830 O O . ALA A 1 102 ? 6.471 -2.725 -5.273 1.00 91.94 102 ALA A O 1
ATOM 831 N N . GLU A 1 103 ? 7.704 -4.222 -4.153 1.00 93.38 103 GLU A N 1
ATOM 832 C CA . GLU A 1 103 ? 8.749 -4.309 -5.170 1.00 93.38 103 GLU A CA 1
ATOM 833 C C . GLU A 1 103 ? 8.393 -5.432 -6.143 1.00 93.38 103 GLU A C 1
ATOM 835 O O . GLU A 1 103 ? 8.253 -6.585 -5.724 1.00 93.38 103 GLU A O 1
ATOM 840 N N . LEU A 1 104 ? 8.214 -5.105 -7.424 1.00 90.38 104 LEU A N 1
ATOM 841 C CA . LEU A 1 104 ? 8.026 -6.124 -8.454 1.00 90.38 104 LEU A CA 1
ATOM 842 C C . LEU A 1 104 ? 9.343 -6.843 -8.765 1.00 90.38 104 LEU A C 1
ATOM 844 O O . LEU A 1 104 ? 10.425 -6.301 -8.550 1.00 90.38 104 LEU A O 1
ATOM 848 N N . ASP A 1 105 ? 9.239 -8.070 -9.269 1.00 91.31 105 ASP A N 1
ATOM 849 C CA . ASP A 1 105 ? 10.387 -8.799 -9.805 1.00 91.31 105 ASP A CA 1
ATOM 850 C C . ASP A 1 105 ? 11.002 -8.097 -11.033 1.00 91.31 105 ASP A C 1
ATOM 852 O O . ASP A 1 105 ? 10.436 -7.158 -11.602 1.00 91.31 105 ASP A O 1
ATOM 856 N N . GLU A 1 106 ? 12.183 -8.557 -11.449 1.00 89.31 106 GLU A N 1
ATOM 857 C CA . GLU A 1 106 ? 12.923 -7.989 -12.584 1.00 89.31 106 GLU A CA 1
ATOM 858 C C . GLU A 1 106 ? 12.132 -8.017 -13.903 1.00 89.31 106 GLU A C 1
ATOM 860 O 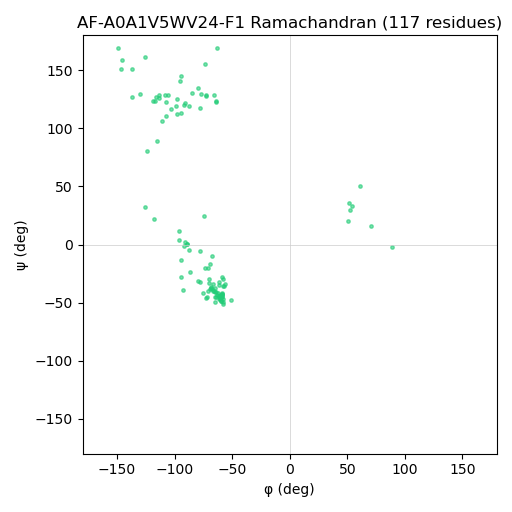O . GLU A 1 106 ? 12.278 -7.124 -14.740 1.00 89.31 106 GLU A O 1
ATOM 865 N N . PHE A 1 107 ? 11.243 -9.002 -14.058 1.00 91.44 107 PHE A N 1
ATOM 866 C CA . PHE A 1 107 ? 10.373 -9.172 -15.223 1.00 91.44 107 PHE A CA 1
ATOM 867 C C . PHE A 1 107 ? 9.061 -8.393 -15.100 1.00 91.44 107 PHE A C 1
ATOM 869 O O . PHE A 1 107 ? 8.266 -8.351 -16.040 1.00 91.44 107 PHE A O 1
ATOM 876 N N . LYS A 1 108 ? 8.827 -7.761 -13.946 1.00 87.00 108 LYS A N 1
ATOM 877 C CA . LYS A 1 108 ? 7.599 -7.070 -13.564 1.00 87.00 108 LYS A CA 1
ATOM 878 C C . LYS A 1 108 ? 6.357 -7.953 -13.685 1.00 87.00 108 LYS A C 1
ATOM 880 O O . LYS A 1 108 ? 5.275 -7.455 -14.001 1.00 87.00 108 LYS A O 1
ATOM 885 N N . THR A 1 109 ? 6.494 -9.250 -13.433 1.00 88.94 109 THR A N 1
ATOM 886 C CA . THR A 1 109 ? 5.393 -10.220 -13.542 1.00 88.94 109 THR A CA 1
ATOM 887 C C . THR A 1 109 ? 4.688 -10.464 -12.216 1.00 88.94 109 THR A C 1
ATOM 889 O O . THR A 1 109 ? 3.491 -10.736 -12.196 1.00 88.94 109 THR A O 1
ATOM 892 N N . SER A 1 110 ? 5.396 -10.309 -11.099 1.00 90.19 110 SER A N 1
ATOM 893 C CA . SER A 1 110 ? 4.871 -10.541 -9.757 1.00 90.19 110 SER A CA 1
ATOM 894 C C . SER A 1 110 ? 5.538 -9.633 -8.722 1.00 90.19 110 SER A C 1
ATOM 896 O O . SER A 1 110 ? 6.525 -8.958 -9.013 1.00 90.19 110 SER A O 1
ATOM 898 N N . VAL A 1 111 ? 4.987 -9.587 -7.505 1.00 91.50 111 VAL A N 1
ATOM 899 C CA . VAL A 1 111 ? 5.638 -8.920 -6.367 1.00 91.50 111 VAL A CA 1
ATOM 900 C C . VAL A 1 111 ? 6.742 -9.819 -5.819 1.00 91.50 111 VAL A C 1
ATOM 902 O O . VAL A 1 111 ? 6.458 -10.892 -5.286 1.00 91.50 111 VAL A O 1
ATOM 905 N N . ALA A 1 112 ? 7.985 -9.348 -5.885 1.00 90.38 112 ALA A N 1
ATOM 906 C CA . ALA A 1 112 ? 9.126 -9.999 -5.259 1.00 90.38 112 ALA A CA 1
ATOM 907 C C . ALA A 1 112 ? 9.090 -9.835 -3.734 1.00 90.38 112 ALA A C 1
ATOM 909 O O . ALA A 1 112 ? 9.293 -10.798 -2.994 1.00 90.38 112 ALA A O 1
ATOM 910 N N . THR A 1 113 ? 8.817 -8.618 -3.244 1.00 92.44 113 THR A N 1
ATOM 911 C CA . THR A 1 113 ? 8.774 -8.335 -1.801 1.00 92.44 113 THR A CA 1
ATOM 912 C C . THR A 1 113 ? 7.744 -7.270 -1.431 1.00 92.44 113 THR A C 1
ATOM 914 O O . THR A 1 113 ? 7.458 -6.360 -2.207 1.00 92.44 113 THR A O 1
ATOM 917 N N . PHE A 1 114 ? 7.222 -7.369 -0.205 1.00 91.69 114 PHE A N 1
ATOM 918 C CA . PHE A 1 114 ? 6.528 -6.273 0.466 1.00 91.69 114 PHE A CA 1
ATOM 919 C C . PHE A 1 114 ? 7.402 -5.745 1.595 1.00 91.69 114 PHE A C 1
ATOM 921 O O . PHE A 1 114 ? 7.830 -6.511 2.460 1.00 91.69 114 PHE A O 1
ATOM 928 N N . GLN A 1 115 ? 7.613 -4.436 1.613 1.00 93.12 115 GLN A N 1
ATOM 929 C CA . GLN A 1 115 ? 8.313 -3.738 2.678 1.00 93.12 115 GLN A CA 1
ATOM 930 C C . GLN A 1 115 ? 7.338 -2.814 3.402 1.00 93.12 115 GLN A C 1
ATOM 932 O O . GLN A 1 115 ? 6.696 -1.973 2.777 1.00 93.12 115 GLN A O 1
ATOM 937 N N . GLU A 1 116 ? 7.237 -2.950 4.723 1.00 91.38 116 GLU A N 1
ATOM 938 C CA . GLU A 1 116 ? 6.516 -1.970 5.533 1.00 91.38 116 GLU A CA 1
ATOM 939 C C . GLU A 1 116 ? 7.335 -0.682 5.619 1.00 91.38 116 GLU A C 1
ATOM 941 O O . GLU A 1 116 ? 8.534 -0.709 5.906 1.00 91.38 116 GLU A O 1
ATOM 946 N N . ILE A 1 117 ? 6.692 0.442 5.317 1.00 90.50 117 ILE A N 1
ATOM 947 C CA . ILE A 1 117 ? 7.328 1.753 5.347 1.00 90.50 117 ILE A CA 1
ATOM 948 C C . ILE A 1 117 ? 7.061 2.396 6.702 1.00 90.50 117 ILE A C 1
ATOM 950 O O . ILE A 1 117 ? 5.930 2.770 7.022 1.00 90.50 117 ILE A O 1
ATOM 954 N N . SER A 1 118 ? 8.132 2.554 7.473 1.00 80.19 118 SER A N 1
ATOM 955 C CA . SER A 1 118 ? 8.159 3.366 8.685 1.00 80.19 118 SER A CA 1
ATOM 956 C C . SER A 1 118 ? 8.432 4.818 8.304 1.00 80.19 118 SER A C 1
ATOM 958 O O . SER A 1 118 ? 9.357 5.102 7.543 1.00 80.19 118 SER A O 1
ATOM 960 N N . GLY A 1 119 ? 7.617 5.730 8.812 1.00 62.81 119 GLY A N 1
ATOM 961 C CA . GLY A 1 119 ? 7.668 7.161 8.528 1.00 62.81 119 GLY A CA 1
ATOM 962 C C . GLY A 1 119 ? 6.651 7.877 9.382 1.00 62.81 119 GLY A C 1
ATOM 963 O O . GLY A 1 119 ? 5.617 7.224 9.669 1.00 62.81 119 GLY A O 1
#

pLDDT: mean 78.72, std 11.78, range [53.16, 93.38]

Sequence (119 aa):
MDPRVQEGLIKLTQKKNCFGEYYLVSVKGSSSYFRNGREEDLLNMISLSKVKTVLIIHHSDCKAYDIKYPTIEKKTQITDMIESEKIIKGIFPNIRVIKLWAELDEFKTSVATFQEISG

Secondary structure (DSSP, 8-state):
--HHHHHHHHHHHHHTT-TTSSEEE--TTHHHHHHTTTTHHHHHHHHHS---EEEEEEETT--TT--S-HHHHHHHHHHHHHHHHHHHHHH-TT-EEEEEEEEEPTTSSSEEEEEE---

Solvent-accessible surface area (backbone atoms only — not comparable to full-atom values): 6907 Å² total; per-residue (Å²): 111,60,67,42,55,52,56,39,47,52,55,52,27,59,75,66,74,50,71,86,59,56,45,82,49,59,55,82,59,42,32,60,41,62,68,68,72,68,34,59,68,60,53,48,50,50,70,77,37,94,56,51,30,41,39,39,58,49,50,77,82,62,74,76,79,78,53,93,45,65,73,59,43,52,50,51,50,51,52,32,48,55,50,34,45,52,54,51,35,73,76,38,73,85,48,42,73,47,40,35,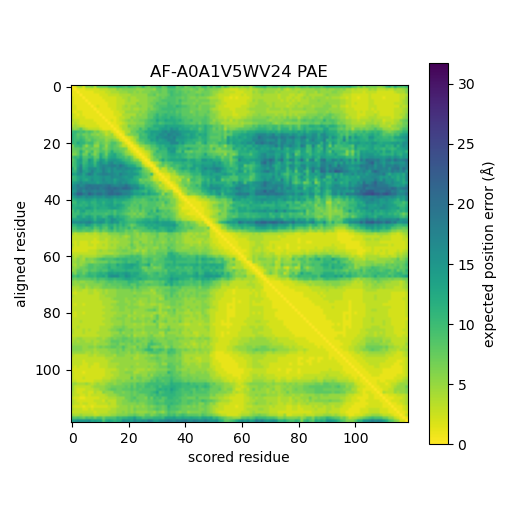42,34,38,50,35,98,84,65,71,40,47,67,45,77,42,78,62,87,129

Radius of gyration: 14.03 Å; Cα contacts (8 Å, |Δi|>4): 152; chains: 1; bounding box: 33×33×32 Å

Nearest PDB structures (foldseek):
  3ewa-assembly1_A  TM=4.483E-01  e=3.283E-01  Methanococcus maripaludis
  2i1q-assembly1_A  TM=4.378E-01  e=3.739E-01  Methanococcus voltae
  6r3p-assembly1_B  TM=4.201E-01  e=3.990E-01  Homo sapiens
  6r3p-assembly2_C  TM=4.152E-01  e=3.503E-01  Homo sapiens
  5jec-assembly2_B  T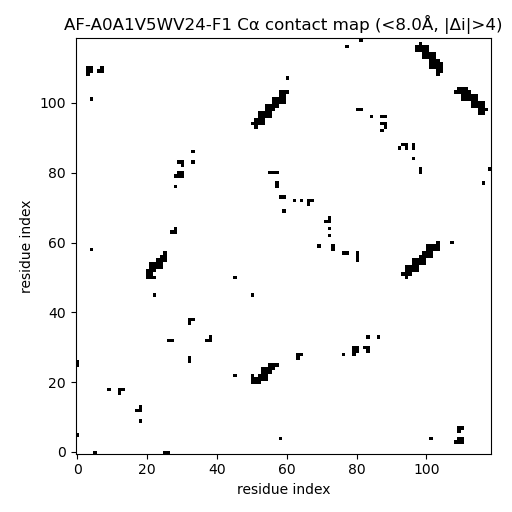M=4.460E-01  e=8.162E-01  Pyrococcus furiosus DSM 3638

Mean predicted aligned error: 6.87 Å

Foldseek 3Di:
DDVQVVVVVVVVCVVVVNPPQEDEDEDLLLLVCLVVPVCPVVLVVVVVDPHQEYEYEDEQPRCSVVDPDSVVVVVVSLVSLVSNVVSSCVSVVRHHYWYWYFYAPPVNRHGPDIDTDDD